Protein AF-A0A7X6VAF1-F1 (afdb_monomer_lite)

Sequence (84 aa):
MMKKLISVILSTLICMALFAGTAFAEIDVNNDVDEMATALNRLNILQGGSGGDYMLDSQLERSQAITLIIRMLGKERFVQQNAD

Secondary structure (DSSP, 8-state):
-HHHHHHHHHHHHHHHHHHHTTTT----HHHHHHHHHHHHHHTTSS---TTS---TTSPPPHHHHHHHHHHHT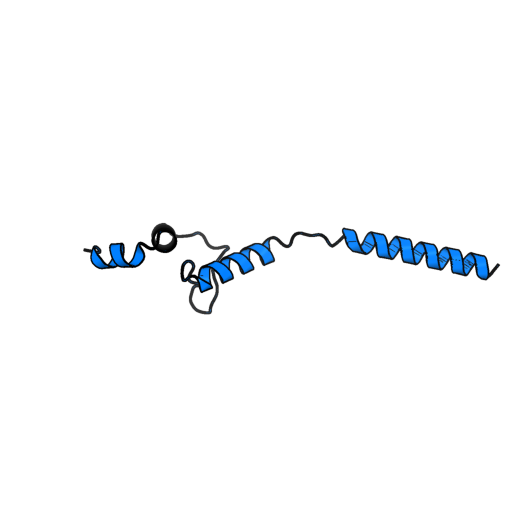T-HHHHHHT--

Foldseek 3Di:
DVVVVVVVVVVVVVVVVVVVVPVPPDPPVVVVVVVVLVVCVVLVLQDCDPPRHSPPVDDADPVRVVSSVCSVVVNNVVCVVVVD

Structure (mmCIF, N/CA/C/O backbone):
data_AF-A0A7X6VAF1-F1
#
_entry.id   AF-A0A7X6VAF1-F1
#
loop_
_atom_site.group_PDB
_atom_site.id
_atom_site.type_symbol
_atom_site.label_atom_id
_atom_site.label_alt_id
_atom_site.label_comp_id
_atom_site.label_asym_id
_atom_site.label_entity_id
_atom_site.label_seq_id
_atom_site.pdbx_PDB_ins_code
_atom_site.Cartn_x
_atom_site.Cartn_y
_atom_site.Cartn_z
_atom_site.occupancy
_atom_site.B_iso_or_equiv
_atom_site.auth_seq_id
_atom_site.auth_comp_id
_atom_site.auth_asym_id
_atom_site.auth_atom_id
_atom_site.pdbx_PDB_model_num
ATOM 1 N N . MET A 1 1 ? 15.317 11.280 -58.610 1.00 59.97 1 MET A N 1
ATOM 2 C CA . MET A 1 1 ? 14.986 10.040 -57.866 1.00 59.97 1 MET A CA 1
ATOM 3 C C . MET A 1 1 ? 15.190 10.176 -56.355 1.00 59.97 1 MET A C 1
ATOM 5 O O . MET A 1 1 ? 14.278 9.829 -55.620 1.00 59.97 1 MET A O 1
ATOM 9 N N . MET A 1 2 ? 16.296 10.771 -55.882 1.00 68.56 2 MET A N 1
ATOM 10 C CA . MET A 1 2 ? 16.595 10.927 -54.442 1.00 68.56 2 MET A CA 1
ATOM 11 C C . MET A 1 2 ? 15.513 11.652 -53.616 1.00 68.56 2 MET A C 1
ATOM 13 O O . MET A 1 2 ? 15.184 11.205 -52.527 1.00 68.56 2 MET A O 1
ATOM 17 N N . LYS A 1 3 ? 14.870 12.700 -54.153 1.00 75.12 3 LYS A N 1
ATOM 18 C CA . LYS A 1 3 ? 13.777 13.417 -53.459 1.00 75.12 3 LYS A CA 1
ATOM 19 C C . LYS A 1 3 ? 12.547 12.534 -53.179 1.00 75.12 3 LYS A C 1
ATOM 21 O O . LYS A 1 3 ? 11.896 12.698 -52.156 1.00 75.12 3 LYS A O 1
ATOM 26 N N . LYS A 1 4 ? 12.255 11.575 -54.071 1.00 81.31 4 LYS A N 1
ATOM 27 C CA . LYS A 1 4 ? 11.153 10.613 -53.896 1.00 81.31 4 LYS A CA 1
ATOM 28 C C . LYS A 1 4 ? 11.506 9.557 -52.843 1.00 81.31 4 LYS A C 1
ATOM 30 O O . LYS A 1 4 ? 10.659 9.226 -52.029 1.00 81.31 4 LYS A O 1
ATOM 35 N N . LEU A 1 5 ? 12.762 9.101 -52.814 1.00 85.06 5 LEU A N 1
ATOM 36 C CA . LEU A 1 5 ? 13.265 8.178 -51.788 1.00 85.06 5 LEU A CA 1
ATOM 37 C C . LEU A 1 5 ? 13.233 8.803 -50.388 1.00 85.06 5 LEU A C 1
ATOM 39 O O . LEU A 1 5 ? 12.730 8.180 -49.462 1.00 85.06 5 LEU A O 1
ATOM 43 N N . ILE A 1 6 ? 13.679 10.055 -50.251 1.00 89.00 6 ILE A N 1
ATOM 44 C CA . ILE A 1 6 ? 13.631 10.791 -48.976 1.00 89.00 6 ILE A CA 1
ATOM 45 C C . ILE A 1 6 ? 12.186 10.937 -48.481 1.00 89.00 6 ILE A C 1
ATOM 47 O O . ILE A 1 6 ? 11.915 10.713 -47.306 1.00 89.00 6 ILE A O 1
ATOM 51 N N . SER A 1 7 ? 11.245 11.249 -49.379 1.00 87.31 7 SER A N 1
ATOM 52 C CA . SER A 1 7 ? 9.826 11.366 -49.023 1.00 87.31 7 SER A CA 1
ATOM 53 C C . SER A 1 7 ? 9.214 10.041 -48.562 1.00 87.31 7 SER A C 1
ATOM 55 O O . SER A 1 7 ? 8.391 10.046 -47.651 1.00 87.31 7 SER A O 1
ATOM 57 N N . VAL A 1 8 ? 9.601 8.916 -49.172 1.00 91.69 8 VAL A N 1
ATOM 58 C CA . VAL A 1 8 ? 9.113 7.586 -48.771 1.00 91.69 8 VAL A CA 1
ATOM 59 C C . VAL A 1 8 ? 9.666 7.210 -47.399 1.00 91.69 8 VAL A C 1
ATOM 61 O O . VAL A 1 8 ? 8.895 6.830 -46.528 1.00 91.69 8 VAL A O 1
ATOM 64 N N . ILE A 1 9 ? 10.968 7.410 -47.169 1.00 92.62 9 ILE A N 1
ATOM 65 C CA . ILE A 1 9 ? 11.613 7.127 -45.878 1.00 92.62 9 ILE A CA 1
ATOM 66 C C . ILE A 1 9 ? 10.979 7.960 -44.757 1.00 92.62 9 ILE A C 1
ATOM 68 O O . ILE A 1 9 ? 10.666 7.428 -43.693 1.00 92.62 9 ILE A O 1
ATOM 72 N N . LEU A 1 10 ? 10.736 9.250 -45.009 1.00 90.56 10 LEU A N 1
ATOM 73 C CA . LEU A 1 10 ? 10.105 10.136 -44.036 1.00 90.56 10 LEU A CA 1
ATOM 74 C C . LEU A 1 10 ? 8.668 9.701 -43.719 1.00 90.56 10 LEU A C 1
ATOM 76 O O . LEU A 1 10 ? 8.283 9.663 -42.554 1.00 90.56 10 LEU A O 1
ATOM 80 N N . SER A 1 11 ? 7.892 9.315 -44.737 1.00 90.06 11 SER A N 1
ATOM 81 C CA . SER A 1 11 ? 6.530 8.809 -44.543 1.00 90.06 11 SER A CA 1
ATOM 82 C C . SER A 1 11 ? 6.515 7.521 -43.721 1.00 90.06 11 SER A C 1
ATOM 84 O O . SER A 1 11 ? 5.684 7.382 -42.828 1.00 90.06 11 SER A O 1
ATOM 86 N N . THR A 1 12 ? 7.434 6.590 -43.985 1.00 88.00 12 THR A N 1
ATOM 87 C CA . THR A 1 12 ? 7.527 5.331 -43.237 1.00 88.00 12 THR A CA 1
ATOM 88 C C . THR A 1 12 ? 7.923 5.570 -41.780 1.00 88.00 12 THR A C 1
ATOM 90 O O . THR A 1 12 ? 7.325 4.970 -40.891 1.00 88.00 12 THR A O 1
ATOM 93 N N . LEU A 1 13 ? 8.861 6.486 -41.518 1.00 90.00 13 LEU A N 1
ATOM 94 C CA . LEU A 1 13 ? 9.252 6.875 -40.158 1.00 90.00 13 LEU A CA 1
ATOM 95 C C . LEU A 1 13 ? 8.088 7.487 -39.374 1.00 90.00 13 LEU A C 1
ATOM 97 O O . LEU A 1 13 ? 7.878 7.130 -38.218 1.00 90.00 13 LEU A O 1
ATOM 101 N N . ILE A 1 14 ? 7.307 8.365 -40.007 1.00 87.12 14 ILE A N 1
ATOM 102 C CA . ILE A 1 14 ? 6.135 8.983 -39.375 1.00 87.12 14 ILE A CA 1
ATOM 103 C C . ILE A 1 14 ? 5.073 7.922 -39.065 1.00 87.12 14 ILE A C 1
ATOM 105 O O . ILE A 1 14 ? 4.562 7.882 -37.949 1.00 87.12 14 ILE A O 1
ATOM 109 N N . CYS A 1 15 ? 4.773 7.021 -40.006 1.00 82.00 15 CYS A N 1
ATOM 110 C CA . CYS A 1 15 ? 3.835 5.925 -39.759 1.00 82.00 15 CYS A CA 1
ATOM 111 C C . CYS A 1 15 ? 4.306 5.012 -38.617 1.00 82.00 15 CYS A C 1
ATOM 113 O O . CYS A 1 15 ? 3.504 4.634 -37.769 1.00 82.00 15 CYS A O 1
ATOM 115 N N . MET A 1 16 ? 5.600 4.694 -38.554 1.00 80.56 16 MET A N 1
ATOM 116 C CA . MET A 1 16 ? 6.159 3.844 -37.501 1.00 80.56 16 MET A CA 1
ATOM 117 C C . MET A 1 16 ? 6.138 4.529 -36.125 1.00 80.56 16 MET A C 1
ATOM 119 O O . MET A 1 16 ? 5.830 3.883 -35.127 1.00 80.56 16 MET A O 1
ATOM 123 N N . ALA A 1 17 ? 6.377 5.843 -36.070 1.00 78.31 17 ALA A N 1
ATOM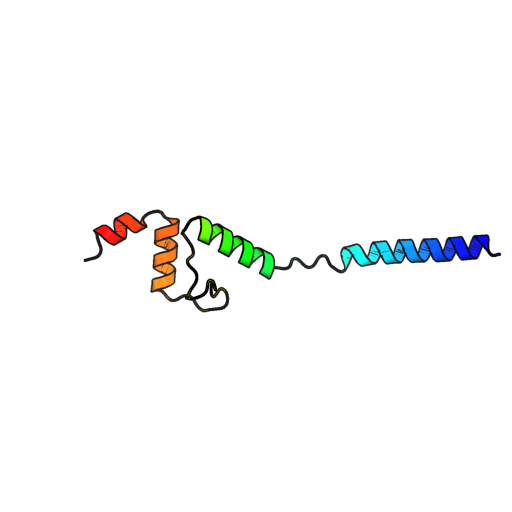 124 C CA . ALA A 1 17 ? 6.264 6.632 -34.843 1.00 78.31 17 ALA A CA 1
ATOM 125 C C . ALA A 1 17 ? 4.819 6.697 -34.313 1.00 78.31 17 ALA A C 1
ATOM 127 O O . ALA A 1 17 ? 4.604 6.618 -33.106 1.00 78.31 17 ALA A O 1
ATOM 128 N N . LEU A 1 18 ? 3.825 6.788 -35.204 1.00 74.94 18 LEU A N 1
ATOM 129 C CA . LEU A 1 18 ? 2.408 6.798 -34.820 1.00 74.94 18 LEU A CA 1
ATOM 130 C C . LEU A 1 18 ? 1.933 5.442 -34.273 1.00 74.94 18 LEU A C 1
ATOM 132 O O . LEU A 1 18 ? 1.106 5.414 -33.366 1.00 74.94 18 LEU A O 1
ATOM 136 N N . PHE A 1 19 ? 2.474 4.327 -34.774 1.00 65.25 19 PHE A N 1
ATOM 137 C CA . PHE A 1 19 ? 2.157 2.986 -34.266 1.00 65.25 19 PHE A CA 1
ATOM 138 C C . PHE A 1 19 ? 2.826 2.666 -32.921 1.00 65.25 19 PHE A C 1
ATOM 140 O O . PHE A 1 19 ? 2.270 1.907 -32.131 1.00 65.25 19 PHE A O 1
ATOM 147 N N . ALA A 1 20 ? 3.989 3.254 -32.625 1.00 62.72 20 ALA A N 1
ATOM 148 C CA . ALA A 1 20 ? 4.666 3.046 -31.344 1.00 62.72 20 ALA A CA 1
ATOM 149 C C . ALA A 1 20 ? 3.891 3.650 -30.157 1.00 62.72 20 ALA A C 1
ATOM 151 O O . ALA A 1 20 ? 3.943 3.107 -29.061 1.00 62.72 20 ALA A O 1
ATOM 152 N N . GLY A 1 21 ? 3.143 4.741 -30.362 1.00 61.09 21 GLY A N 1
ATOM 153 C CA . GLY A 1 21 ? 2.425 5.430 -29.281 1.00 61.09 21 GLY A CA 1
ATOM 154 C C . GLY A 1 21 ? 1.216 4.675 -28.714 1.00 61.09 21 GLY A C 1
ATOM 155 O O . GLY A 1 21 ? 0.863 4.887 -27.560 1.00 61.09 21 GLY A O 1
ATOM 156 N N . THR A 1 22 ? 0.583 3.790 -29.490 1.00 58.56 22 THR A N 1
ATOM 157 C CA . THR A 1 22 ? -0.615 3.046 -29.052 1.00 58.56 22 THR A CA 1
ATOM 158 C C . THR A 1 22 ? -0.309 1.627 -28.578 1.00 58.56 22 THR A C 1
ATOM 160 O O . THR A 1 22 ? -1.130 1.033 -27.887 1.00 58.56 22 THR A O 1
ATOM 163 N N . ALA A 1 23 ? 0.869 1.089 -28.906 1.00 57.94 23 ALA A N 1
ATOM 164 C CA . ALA A 1 23 ? 1.283 -0.257 -28.510 1.00 57.94 23 ALA A CA 1
ATOM 165 C C . ALA A 1 23 ? 1.699 -0.371 -27.029 1.00 57.94 23 ALA A C 1
ATOM 167 O O . ALA A 1 23 ? 1.768 -1.480 -26.513 1.00 57.94 23 ALA A O 1
ATOM 168 N N . PHE A 1 24 ? 1.949 0.757 -26.351 1.00 58.50 24 PHE A N 1
ATOM 169 C CA . 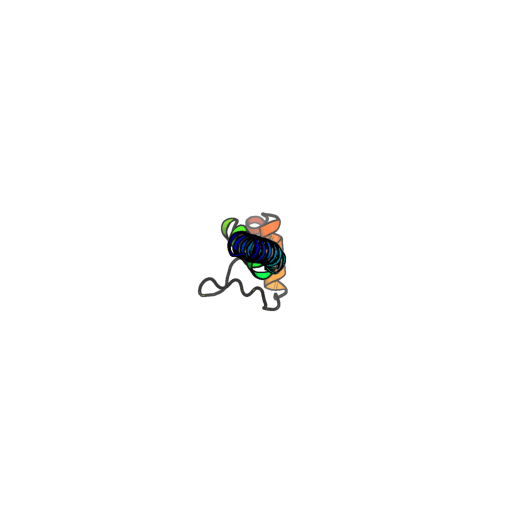PHE A 1 24 ? 2.360 0.818 -24.939 1.00 58.50 24 PHE A CA 1
ATOM 170 C C . PHE A 1 24 ? 1.327 1.494 -24.028 1.00 58.50 24 PHE A C 1
ATOM 172 O O . PHE A 1 24 ? 1.650 1.869 -22.905 1.00 58.50 24 PHE A O 1
ATOM 179 N N . ALA A 1 25 ? 0.083 1.658 -24.484 1.00 55.19 25 ALA A N 1
ATOM 180 C CA . ALA A 1 25 ? -1.021 2.051 -23.610 1.00 55.19 25 ALA A CA 1
ATOM 181 C C . ALA A 1 25 ? -1.522 0.834 -22.809 1.00 55.19 25 ALA A C 1
ATOM 183 O O . ALA A 1 25 ? -2.701 0.490 -22.845 1.00 55.19 25 ALA A O 1
ATOM 184 N N . GLU A 1 26 ? -0.610 0.138 -22.134 1.00 54.72 26 GLU A N 1
ATOM 185 C CA . GLU A 1 26 ? -0.979 -0.818 -21.102 1.00 54.72 26 GLU A CA 1
ATOM 186 C C . GLU A 1 26 ? -1.279 0.003 -19.848 1.00 54.72 26 GLU A C 1
ATOM 188 O O . GLU A 1 26 ? -0.432 0.750 -19.358 1.00 54.72 26 GLU A O 1
ATOM 193 N N . ILE A 1 27 ? -2.525 -0.064 -19.378 1.00 53.97 27 ILE A N 1
ATOM 194 C CA . ILE A 1 27 ? -2.861 0.389 -18.032 1.00 53.97 27 ILE A CA 1
ATOM 195 C C . ILE A 1 27 ? -2.085 -0.552 -17.122 1.00 53.97 27 ILE A C 1
ATOM 197 O O . ILE A 1 27 ? -2.473 -1.707 -16.962 1.00 53.97 27 ILE A O 1
ATOM 201 N N . ASP A 1 28 ? -0.956 -0.085 -16.601 1.00 61.28 28 ASP A N 1
ATOM 202 C CA . ASP A 1 28 ? -0.200 -0.817 -15.598 1.00 61.28 28 ASP A CA 1
ATOM 203 C C . ASP A 1 28 ? -1.024 -0.819 -14.309 1.00 61.28 28 ASP A C 1
ATOM 205 O O . ASP A 1 28 ? -0.929 0.081 -13.474 1.00 61.28 28 ASP A O 1
ATOM 209 N N . VAL A 1 29 ? -1.913 -1.809 -14.205 1.00 58.28 29 VAL A N 1
ATOM 210 C CA . VAL A 1 29 ? -2.835 -1.990 -13.080 1.00 58.28 29 VAL A CA 1
ATOM 211 C C . VAL A 1 29 ? -2.061 -2.075 -11.762 1.00 58.28 29 VAL A C 1
ATOM 213 O O . VAL A 1 29 ? -2.582 -1.667 -10.730 1.00 58.28 29 VAL A O 1
ATOM 216 N N . ASN A 1 30 ? -0.809 -2.541 -11.784 1.00 59.28 30 ASN A N 1
ATOM 217 C CA . ASN A 1 30 ? -0.004 -2.668 -10.573 1.00 59.28 30 ASN A CA 1
ATOM 218 C C . ASN A 1 30 ? 0.458 -1.301 -10.052 1.00 59.28 30 ASN A C 1
ATOM 220 O O . ASN A 1 30 ? 0.316 -1.038 -8.861 1.00 59.28 30 ASN A O 1
ATOM 224 N N . ASN A 1 31 ? 0.897 -0.397 -10.939 1.00 63.22 31 ASN A N 1
ATOM 225 C CA . ASN A 1 31 ? 1.247 0.973 -10.543 1.00 63.22 31 ASN A CA 1
ATOM 226 C C . ASN A 1 31 ? 0.062 1.709 -9.893 1.00 63.22 31 ASN A C 1
ATOM 228 O O . ASN A 1 31 ? 0.254 2.450 -8.931 1.00 63.22 31 ASN A O 1
ATOM 232 N N . ASP A 1 32 ? -1.159 1.482 -10.388 1.00 78.31 32 ASP A N 1
ATOM 233 C CA . ASP A 1 32 ? -2.371 2.107 -9.842 1.00 78.31 32 ASP A CA 1
ATOM 234 C C . ASP A 1 32 ? -2.692 1.582 -8.428 1.00 78.31 32 ASP A C 1
ATOM 236 O O . ASP A 1 32 ? -2.952 2.355 -7.504 1.00 78.31 32 ASP A O 1
ATOM 240 N N . VAL A 1 33 ? -2.593 0.266 -8.207 1.00 83.88 33 VAL A N 1
ATOM 241 C CA . VAL A 1 33 ? -2.862 -0.334 -6.887 1.00 83.88 33 VAL A CA 1
ATOM 242 C C . VAL A 1 33 ? -1.801 0.071 -5.852 1.00 83.88 33 VAL A C 1
ATOM 244 O O . VAL A 1 33 ? -2.156 0.386 -4.711 1.00 83.88 33 VAL A O 1
ATOM 247 N N . ASP A 1 34 ? -0.524 0.141 -6.232 1.00 84.69 34 ASP A N 1
ATOM 248 C CA . ASP A 1 34 ? 0.562 0.599 -5.352 1.00 84.69 34 ASP A CA 1
ATOM 249 C C . ASP A 1 34 ? 0.416 2.081 -4.961 1.00 84.69 34 ASP A C 1
ATOM 251 O O . ASP A 1 34 ? 0.663 2.476 -3.808 1.00 84.69 34 ASP A O 1
ATOM 255 N N . GLU A 1 35 ? -0.033 2.919 -5.898 1.00 86.19 35 GLU A N 1
ATOM 256 C CA . GLU A 1 35 ? -0.316 4.330 -5.639 1.00 86.19 35 GLU A CA 1
ATOM 257 C C . GLU A 1 35 ? -1.497 4.486 -4.668 1.00 86.19 35 GLU A C 1
ATOM 259 O O . GLU A 1 35 ? -1.410 5.248 -3.695 1.00 86.19 35 GLU A O 1
ATOM 264 N N . MET A 1 36 ? -2.565 3.699 -4.848 1.00 87.38 36 MET A N 1
ATOM 265 C CA . MET A 1 36 ? -3.692 3.656 -3.912 1.00 87.38 36 MET A CA 1
ATOM 266 C C . MET A 1 36 ? -3.265 3.183 -2.518 1.00 87.38 36 MET A C 1
ATOM 268 O O . MET A 1 36 ? -3.638 3.803 -1.517 1.00 87.38 36 MET A O 1
ATOM 272 N N . ALA A 1 37 ? -2.452 2.128 -2.426 1.00 89.06 37 ALA A N 1
ATOM 273 C CA . ALA A 1 37 ? -1.926 1.625 -1.159 1.00 89.06 37 ALA A CA 1
ATOM 274 C C . ALA A 1 37 ? -1.107 2.701 -0.427 1.00 89.06 37 ALA A C 1
ATOM 276 O O . ALA A 1 37 ? -1.299 2.945 0.769 1.00 89.06 37 ALA A O 1
ATOM 277 N N . THR A 1 38 ? -0.274 3.428 -1.171 1.00 87.56 38 THR A N 1
ATOM 278 C CA . THR A 1 38 ? 0.505 4.556 -0.654 1.00 87.56 38 THR A CA 1
ATOM 279 C C . THR A 1 38 ? -0.390 5.701 -0.174 1.00 87.56 38 THR A C 1
ATOM 281 O O . THR A 1 38 ? -0.149 6.276 0.892 1.00 87.56 38 THR A O 1
ATOM 284 N N . ALA A 1 39 ? -1.449 6.035 -0.913 1.00 89.25 39 ALA A N 1
ATOM 285 C CA . ALA A 1 39 ? -2.410 7.057 -0.507 1.00 89.25 39 ALA A CA 1
ATOM 286 C C . ALA A 1 39 ? -3.140 6.670 0.792 1.00 89.25 39 ALA A C 1
ATOM 288 O O . ALA A 1 39 ? -3.237 7.480 1.718 1.00 89.25 39 ALA A O 1
ATOM 289 N N . LEU A 1 40 ? -3.588 5.417 0.907 1.00 90.56 40 LEU A N 1
ATOM 290 C CA . LEU A 1 40 ? -4.228 4.896 2.117 1.00 90.56 40 LEU A CA 1
ATOM 291 C C . LEU A 1 40 ? -3.267 4.845 3.309 1.00 90.56 40 LEU A C 1
ATOM 293 O O . LEU A 1 40 ? -3.690 5.087 4.444 1.00 90.56 40 LEU A O 1
ATOM 297 N N . ASN A 1 41 ? -1.982 4.580 3.073 1.00 90.06 41 ASN A N 1
ATOM 298 C CA . ASN A 1 41 ? -0.965 4.623 4.115 1.00 90.06 41 ASN A CA 1
ATOM 299 C C . ASN A 1 41 ? -0.751 6.034 4.667 1.00 90.06 41 ASN A C 1
ATOM 301 O O . ASN A 1 41 ? -0.720 6.218 5.884 1.00 90.06 41 ASN A O 1
ATOM 305 N N . ARG A 1 42 ? -0.722 7.052 3.798 1.00 87.88 42 ARG A N 1
ATOM 306 C CA . ARG A 1 42 ? -0.652 8.465 4.220 1.00 87.88 42 ARG A CA 1
ATOM 307 C C . ARG A 1 42 ? -1.830 8.875 5.106 1.00 87.88 42 ARG A C 1
ATOM 309 O O . ARG A 1 42 ? -1.676 9.723 5.981 1.00 87.88 42 ARG A O 1
ATOM 316 N N . LEU A 1 43 ? -2.994 8.259 4.903 1.00 89.19 43 LEU A N 1
ATOM 317 C CA . LEU A 1 43 ? -4.195 8.458 5.718 1.00 89.19 43 LEU A CA 1
ATOM 318 C C . LEU A 1 43 ? -4.225 7.589 6.989 1.00 89.19 43 LEU A C 1
ATOM 320 O O . LEU A 1 43 ? -5.204 7.636 7.728 1.00 89.19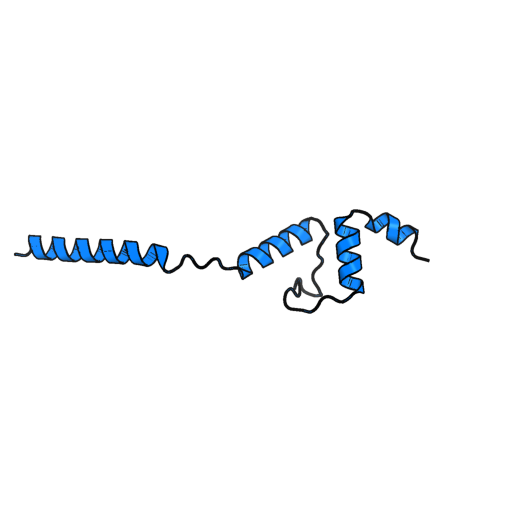 43 LEU A O 1
ATOM 324 N N . ASN A 1 44 ? -3.171 6.813 7.262 1.00 88.00 44 ASN A N 1
ATOM 325 C CA . ASN A 1 44 ? -3.091 5.819 8.339 1.00 88.00 44 ASN A CA 1
ATOM 326 C C . ASN A 1 44 ? -4.172 4.721 8.272 1.00 88.00 44 ASN A C 1
ATOM 328 O O . ASN A 1 44 ? -4.442 4.056 9.271 1.00 88.00 44 ASN A O 1
ATOM 332 N N . ILE A 1 45 ? -4.776 4.501 7.102 1.00 90.00 45 ILE A N 1
ATOM 333 C CA . ILE A 1 45 ? -5.814 3.483 6.896 1.00 90.00 45 ILE A CA 1
ATOM 334 C C . ILE A 1 45 ? -5.168 2.120 6.646 1.00 90.00 45 ILE A C 1
ATOM 336 O O . ILE A 1 45 ? -5.445 1.155 7.363 1.00 90.00 45 ILE A O 1
ATOM 340 N N . LEU A 1 46 ? -4.270 2.058 5.661 1.00 90.00 46 LEU A N 1
ATOM 341 C CA . LEU A 1 46 ? -3.506 0.861 5.327 1.00 90.00 46 LEU A CA 1
ATOM 342 C C . LEU A 1 46 ? -2.127 0.933 5.984 1.00 90.00 46 LEU A C 1
ATOM 344 O O . LEU A 1 46 ? -1.415 1.927 5.857 1.00 90.00 46 LEU A O 1
ATOM 348 N N . GLN A 1 47 ? -1.730 -0.118 6.689 1.00 83.00 47 GLN A N 1
ATOM 349 C CA . GLN A 1 47 ? -0.394 -0.218 7.273 1.00 83.00 47 GLN A CA 1
ATOM 350 C C . GLN A 1 47 ? 0.314 -1.401 6.631 1.00 83.00 47 GLN A C 1
ATOM 352 O O . GLN A 1 47 ? -0.251 -2.491 6.584 1.00 83.00 47 GLN A O 1
ATOM 357 N N . GLY A 1 48 ? 1.517 -1.159 6.113 1.00 77.69 48 GLY A N 1
ATOM 358 C CA . GLY A 1 48 ? 2.368 -2.226 5.603 1.00 77.69 48 GLY A CA 1
ATOM 359 C C . GLY A 1 48 ? 2.938 -3.083 6.731 1.00 77.69 48 GLY A C 1
ATOM 360 O O . GLY A 1 48 ? 2.970 -2.675 7.896 1.00 77.69 48 GLY A O 1
ATOM 361 N N . GLY A 1 49 ? 3.392 -4.277 6.368 1.00 71.88 49 GLY A N 1
ATOM 362 C CA . GLY A 1 49 ? 4.173 -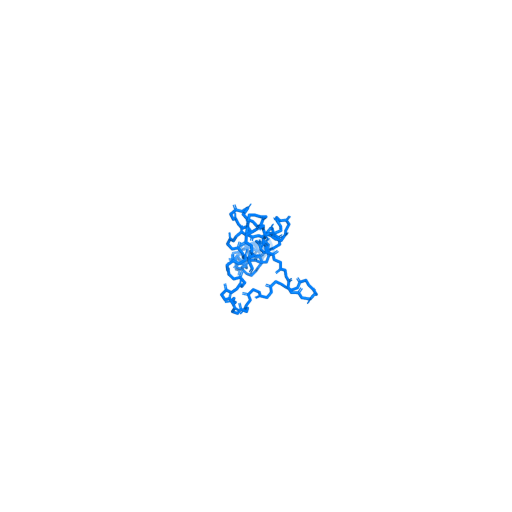5.150 7.227 1.00 71.88 49 GLY A CA 1
ATOM 363 C C . GLY A 1 49 ? 5.584 -4.612 7.487 1.00 71.88 49 GLY A C 1
ATOM 364 O O . GLY A 1 49 ? 5.970 -3.505 7.095 1.00 71.88 49 GLY A O 1
ATOM 365 N N . SER A 1 50 ? 6.383 -5.423 8.176 1.00 63.25 50 SER A N 1
ATOM 366 C CA . SER A 1 50 ? 7.782 -5.114 8.477 1.00 63.25 50 SER A CA 1
ATOM 367 C C . SER A 1 50 ? 8.570 -4.829 7.194 1.00 63.25 50 SER A C 1
ATOM 369 O O . SER A 1 50 ? 8.704 -5.704 6.347 1.00 63.25 50 SER A O 1
ATOM 371 N N . GLY A 1 51 ? 9.120 -3.619 7.067 1.00 69.06 51 GLY A N 1
ATOM 372 C CA . GLY A 1 51 ? 9.942 -3.225 5.914 1.00 69.06 51 GLY A CA 1
ATOM 373 C C . GLY A 1 51 ? 9.239 -2.369 4.857 1.00 69.06 51 GLY A C 1
ATOM 374 O O . GLY A 1 51 ? 9.877 -2.026 3.869 1.00 69.06 51 GLY A O 1
ATOM 375 N N . GLY A 1 52 ? 7.977 -1.974 5.070 1.00 73.56 52 GLY A N 1
ATOM 376 C CA . GLY A 1 52 ? 7.255 -1.079 4.153 1.00 73.56 52 GLY A CA 1
ATOM 377 C C . GLY A 1 52 ? 6.533 -1.788 3.003 1.00 73.56 52 GLY A C 1
ATOM 378 O O . GLY A 1 52 ? 6.019 -1.119 2.115 1.00 73.56 52 GLY A O 1
ATOM 379 N N . ASP A 1 53 ? 6.473 -3.118 3.036 1.00 84.75 53 ASP A N 1
ATOM 380 C CA . ASP A 1 53 ? 5.679 -3.932 2.115 1.00 84.75 53 ASP A CA 1
ATOM 381 C C . ASP A 1 53 ? 4.194 -3.908 2.516 1.00 84.75 53 ASP A C 1
ATOM 383 O O . ASP A 1 53 ? 3.851 -4.205 3.662 1.00 84.75 53 ASP A O 1
ATOM 387 N N . TYR A 1 54 ? 3.301 -3.555 1.589 1.00 86.06 54 TYR A N 1
ATOM 388 C CA . TYR A 1 54 ? 1.852 -3.550 1.818 1.00 86.06 54 TYR A CA 1
ATOM 389 C C . TYR A 1 54 ? 1.205 -4.933 1.680 1.00 86.06 54 TYR A C 1
ATOM 391 O O . TYR A 1 54 ? 0.034 -5.076 2.027 1.00 86.06 54 TYR A O 1
ATOM 399 N N . MET A 1 55 ? 1.953 -5.940 1.212 1.00 86.69 55 MET A N 1
ATOM 400 C CA . MET A 1 55 ? 1.508 -7.326 1.057 1.00 86.69 55 MET A CA 1
ATOM 401 C C . MET A 1 55 ? 0.216 -7.449 0.228 1.00 86.69 55 MET A C 1
ATOM 403 O O . MET A 1 55 ? -0.671 -8.229 0.569 1.00 86.69 55 MET A O 1
ATOM 407 N N . LEU A 1 56 ? 0.097 -6.673 -0.855 1.00 86.38 56 LEU A N 1
ATOM 408 C CA . LEU A 1 56 ? -1.136 -6.542 -1.649 1.00 86.38 56 LEU A CA 1
ATOM 409 C C . LEU A 1 56 ? -1.588 -7.856 -2.303 1.00 86.38 56 LEU A C 1
ATOM 411 O O . LEU A 1 56 ? -2.784 -8.072 -2.480 1.00 86.38 56 LEU A O 1
ATOM 415 N N . ASP A 1 57 ? -0.643 -8.753 -2.585 1.00 86.88 57 ASP A N 1
ATOM 416 C CA . ASP A 1 57 ? -0.914 -10.090 -3.126 1.00 86.88 57 ASP A CA 1
ATOM 417 C C . ASP A 1 57 ? -1.280 -11.124 -2.049 1.00 86.88 57 ASP A C 1
ATOM 419 O O . ASP A 1 57 ? -1.670 -12.254 -2.355 1.00 86.88 57 ASP A O 1
ATOM 423 N N . SER A 1 58 ? -1.127 -10.777 -0.768 1.00 86.31 58 SER A N 1
ATOM 424 C CA . SER A 1 58 ? -1.396 -11.694 0.338 1.00 86.31 58 SER A CA 1
ATOM 425 C C . SER A 1 58 ? -2.873 -11.711 0.708 1.00 86.31 58 SER A C 1
ATOM 427 O O . SER A 1 58 ? -3.582 -10.707 0.653 1.00 86.31 58 SER A O 1
ATOM 429 N N . GLN A 1 59 ? -3.350 -12.872 1.155 1.00 87.56 59 GLN A N 1
ATOM 430 C CA . GLN A 1 59 ? -4.711 -12.985 1.654 1.00 87.56 59 GLN A CA 1
ATOM 431 C C . GLN A 1 59 ? -4.859 -12.229 2.980 1.00 87.56 59 GLN A C 1
ATOM 433 O O . GLN A 1 59 ? -4.134 -12.486 3.939 1.00 87.56 59 GLN A O 1
ATOM 438 N N . LEU A 1 60 ? -5.849 -11.340 3.039 1.00 88.00 60 LEU A N 1
ATOM 439 C CA . LEU A 1 60 ? -6.157 -10.578 4.242 1.00 88.00 60 LEU A CA 1
ATOM 440 C C . LEU A 1 60 ? -6.808 -11.478 5.305 1.00 88.00 60 LEU A C 1
ATOM 442 O O . LEU A 1 60 ? -7.843 -12.109 5.060 1.00 88.00 60 LEU A O 1
ATOM 446 N N . GLU A 1 61 ? -6.248 -11.501 6.512 1.00 90.56 61 GLU A N 1
ATOM 447 C CA . GLU A 1 61 ? -6.892 -12.152 7.650 1.00 90.56 61 GLU A CA 1
ATOM 448 C C . GLU A 1 61 ? -8.167 -11.401 8.064 1.00 90.56 61 GLU A C 1
ATOM 450 O O . GLU A 1 61 ? -8.299 -10.188 7.883 1.00 90.56 61 GLU A O 1
ATOM 455 N N . ARG A 1 62 ? -9.116 -12.097 8.706 1.00 90.31 62 ARG A N 1
ATOM 456 C CA . ARG A 1 62 ? -10.358 -11.459 9.189 1.00 90.31 62 ARG A CA 1
ATOM 457 C C . ARG A 1 62 ? -10.072 -10.323 10.181 1.00 90.31 62 ARG A C 1
ATOM 459 O O . ARG A 1 62 ? -10.748 -9.301 10.148 1.00 90.31 62 ARG A O 1
ATOM 466 N N . SER A 1 63 ? -9.069 -10.497 11.039 1.00 90.19 63 SER A N 1
ATOM 467 C CA . SER A 1 63 ? -8.563 -9.494 11.990 1.00 90.19 63 SER A CA 1
ATOM 468 C C . SER A 1 63 ? -8.056 -8.232 11.278 1.00 90.19 63 SER A C 1
ATOM 470 O O . SER A 1 63 ? -8.432 -7.112 11.634 1.00 90.19 63 SER A O 1
ATOM 472 N N . GLN A 1 64 ? -7.251 -8.412 10.232 1.00 88.31 64 GLN A N 1
ATOM 473 C CA . GLN A 1 64 ? -6.699 -7.342 9.403 1.00 88.31 64 GLN A CA 1
ATOM 474 C C . GLN A 1 64 ? -7.804 -6.611 8.628 1.00 88.31 64 GLN A C 1
ATOM 476 O O . GLN A 1 64 ? -7.840 -5.381 8.626 1.00 88.31 64 GLN A O 1
ATOM 481 N N . ALA A 1 65 ? -8.767 -7.349 8.064 1.00 89.19 65 ALA A N 1
ATOM 482 C CA . ALA A 1 65 ? -9.932 -6.785 7.381 1.00 89.19 65 ALA A CA 1
ATOM 483 C C . ALA A 1 65 ? -10.769 -5.889 8.303 1.00 89.19 65 ALA A C 1
ATOM 485 O O . ALA A 1 65 ? -11.097 -4.755 7.956 1.00 89.19 65 ALA A O 1
ATOM 486 N N . ILE A 1 66 ? -11.092 -6.379 9.503 1.00 91.25 66 ILE A N 1
ATOM 487 C CA . ILE A 1 66 ? -11.860 -5.622 10.499 1.00 91.25 66 ILE A CA 1
ATOM 488 C C . ILE A 1 66 ? -11.102 -4.355 10.910 1.00 91.25 66 ILE A C 1
ATOM 490 O O . ILE A 1 66 ? -11.694 -3.278 10.976 1.00 91.25 66 ILE A O 1
ATOM 494 N N . THR A 1 67 ? -9.789 -4.462 11.123 1.00 90.81 67 THR A N 1
ATOM 495 C CA . THR A 1 67 ? -8.932 -3.320 11.469 1.00 90.81 67 THR A CA 1
ATOM 496 C C . THR A 1 67 ? -8.947 -2.252 10.373 1.00 90.81 67 THR A C 1
ATOM 498 O O . THR A 1 67 ? -9.142 -1.071 10.667 1.00 90.81 67 THR A O 1
ATOM 501 N N . LEU A 1 68 ? -8.824 -2.661 9.107 1.00 90.69 68 LEU A N 1
ATOM 502 C CA . LEU A 1 68 ? -8.911 -1.767 7.951 1.00 90.69 68 LEU A CA 1
ATOM 503 C C . LEU A 1 68 ? -10.265 -1.042 7.904 1.00 90.69 68 LEU A C 1
ATOM 505 O O . LEU A 1 68 ? -10.308 0.179 7.762 1.00 90.69 68 LEU A O 1
ATOM 509 N N . ILE A 1 69 ? -11.371 -1.769 8.092 1.00 91.75 69 ILE A N 1
ATOM 510 C CA . ILE A 1 69 ? -12.726 -1.194 8.100 1.00 91.75 69 ILE A CA 1
ATOM 511 C C . ILE A 1 69 ? -12.890 -0.172 9.230 1.00 91.75 69 ILE A C 1
ATOM 513 O O . ILE A 1 69 ? -13.410 0.920 9.005 1.00 91.75 69 ILE A O 1
ATOM 517 N N . ILE A 1 70 ? -12.424 -0.480 10.440 1.00 92.56 70 ILE A N 1
ATOM 518 C CA . ILE A 1 70 ? -12.515 0.434 11.587 1.00 92.56 70 ILE A CA 1
ATOM 519 C C . ILE A 1 70 ? -11.747 1.738 11.325 1.00 92.56 70 ILE A C 1
ATOM 521 O O . ILE A 1 70 ? -12.242 2.819 11.670 1.00 92.56 70 ILE A O 1
ATOM 525 N N . ARG A 1 71 ? -10.570 1.649 10.695 1.00 92.25 71 ARG A N 1
ATOM 526 C CA . ARG A 1 71 ? -9.766 2.814 10.299 1.00 92.25 71 ARG A CA 1
ATOM 527 C C . ARG A 1 71 ? -10.443 3.633 9.208 1.00 92.25 71 ARG A C 1
ATOM 529 O O . ARG A 1 71 ? -10.532 4.848 9.352 1.00 92.25 71 ARG A O 1
ATOM 536 N N . MET A 1 72 ? -11.014 2.984 8.190 1.00 90.75 72 MET A N 1
ATOM 537 C CA . MET A 1 72 ? -11.821 3.663 7.164 1.00 90.75 72 MET A CA 1
ATOM 538 C C . MET A 1 72 ? -13.021 4.409 7.763 1.00 90.75 72 MET A C 1
ATOM 540 O O . MET A 1 72 ? -13.365 5.496 7.309 1.00 90.75 72 MET A O 1
ATOM 544 N N . LEU A 1 73 ? -13.640 3.860 8.812 1.00 92.56 73 LEU A N 1
ATOM 545 C CA . LEU A 1 73 ? -14.752 4.496 9.524 1.00 92.56 73 LEU A CA 1
ATOM 546 C C . LEU A 1 73 ? -14.312 5.589 10.515 1.00 92.56 73 LEU A C 1
ATOM 548 O O . LEU A 1 73 ? -15.170 6.226 11.130 1.00 92.56 73 LEU A O 1
ATOM 552 N N . GLY A 1 74 ? -13.007 5.780 10.737 1.00 90.81 74 GLY A N 1
ATOM 553 C CA . GLY A 1 74 ? -12.477 6.708 11.741 1.00 90.81 74 GLY A CA 1
ATOM 554 C C . GLY A 1 74 ? -12.835 6.332 13.186 1.00 90.81 74 GLY A C 1
ATOM 555 O O . GLY A 1 74 ? -12.781 7.175 14.081 1.00 90.81 74 GLY A O 1
ATOM 556 N N . LYS A 1 75 ? -13.226 5.073 13.437 1.00 92.06 75 LYS A N 1
ATOM 557 C CA . LYS A 1 75 ? -13.699 4.583 14.747 1.00 92.06 75 LYS A CA 1
ATOM 558 C C . LYS A 1 75 ? -12.622 3.864 15.557 1.00 92.06 75 LYS A C 1
ATOM 560 O O . LYS A 1 75 ? -12.934 3.259 16.577 1.00 92.06 75 LYS A O 1
ATOM 565 N N . GLU A 1 76 ? -11.362 3.954 15.150 1.00 87.81 76 GLU A N 1
ATOM 566 C CA . GLU A 1 76 ? -10.249 3.253 15.801 1.00 87.81 76 GLU A CA 1
ATOM 567 C C . GLU A 1 76 ? -10.162 3.556 17.303 1.00 87.81 76 GLU A C 1
ATOM 569 O O . GLU A 1 76 ? -10.120 2.636 18.115 1.00 87.81 76 GLU A O 1
ATOM 574 N N . ARG A 1 77 ? -10.286 4.831 17.697 1.00 86.88 77 ARG A N 1
ATOM 575 C CA . ARG A 1 77 ? -10.308 5.225 19.119 1.00 86.88 77 ARG A CA 1
ATOM 576 C C . ARG A 1 77 ? -11.495 4.654 19.888 1.00 86.88 77 ARG A C 1
ATOM 578 O O . ARG A 1 77 ? -11.343 4.281 21.042 1.00 86.88 77 ARG A O 1
ATOM 585 N N . PHE A 1 78 ? -12.669 4.600 19.260 1.00 90.38 78 PHE A N 1
ATOM 586 C CA . PHE A 1 78 ? -13.870 4.055 19.890 1.00 90.38 78 PHE A CA 1
ATOM 587 C C . PHE A 1 78 ? -13.685 2.568 20.192 1.00 90.38 78 PHE A C 1
ATOM 589 O O . PHE A 1 78 ? -13.971 2.135 21.301 1.00 90.38 78 PHE A O 1
ATOM 596 N N . VAL A 1 79 ? -13.153 1.802 19.238 1.00 89.12 79 VAL A N 1
ATOM 597 C CA . VAL A 1 79 ? -12.907 0.371 19.442 1.00 89.12 79 VAL A CA 1
ATOM 598 C C . VAL A 1 79 ? -11.827 0.147 20.499 1.00 89.12 79 VAL A C 1
ATOM 600 O O . VAL A 1 79 ? -12.033 -0.668 21.383 1.00 89.12 79 VAL A O 1
ATOM 603 N N . GLN A 1 80 ? -10.731 0.913 20.484 1.00 87.25 80 GLN A N 1
ATOM 604 C CA . GLN A 1 80 ? -9.671 0.797 21.500 1.00 87.25 80 GLN A CA 1
ATOM 605 C C . GLN A 1 80 ? -10.159 1.096 22.926 1.00 87.25 80 GLN A C 1
ATOM 607 O O . GLN A 1 80 ? -9.682 0.486 23.873 1.00 87.25 80 GLN A O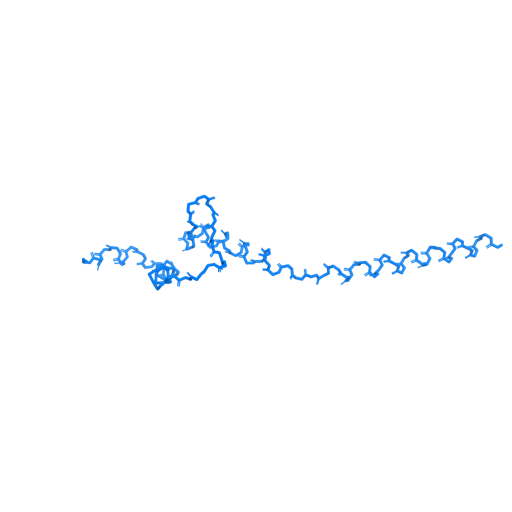 1
ATOM 612 N N . GLN A 1 81 ? -11.103 2.027 23.089 1.00 89.69 81 GLN A N 1
ATOM 613 C CA . GLN A 1 81 ? -11.668 2.384 24.398 1.00 89.69 81 GLN A CA 1
ATOM 614 C C . GLN A 1 81 ? -12.707 1.383 24.918 1.00 89.69 81 GLN A C 1
ATOM 616 O O . GLN A 1 81 ? -13.047 1.436 26.094 1.00 89.69 81 GLN A O 1
ATOM 621 N N . ASN A 1 82 ? -13.227 0.514 24.050 1.00 89.50 82 ASN A N 1
ATOM 622 C CA . ASN A 1 82 ? -14.235 -0.500 24.377 1.00 89.50 82 ASN A CA 1
ATOM 623 C C . ASN A 1 82 ? -13.711 -1.918 24.084 1.00 89.50 82 ASN A C 1
ATOM 625 O O . ASN A 1 82 ? -14.495 -2.844 23.884 1.00 89.50 82 ASN A O 1
ATOM 629 N N . ALA A 1 83 ? -12.390 -2.066 23.971 1.00 77.38 83 ALA A N 1
ATOM 630 C CA . ALA A 1 83 ? -11.742 -3.360 23.880 1.00 77.38 83 ALA A CA 1
ATOM 631 C C . ALA A 1 83 ? -11.625 -3.902 25.309 1.00 77.38 83 ALA A C 1
ATOM 633 O O . ALA A 1 83 ? -10.740 -3.475 26.050 1.00 77.38 83 ALA A O 1
ATOM 634 N N . ASP A 1 84 ? -12.575 -4.757 25.684 1.00 58.94 84 ASP A N 1
ATOM 635 C CA . ASP A 1 84 ? -12.568 -5.518 26.941 1.00 58.94 84 ASP A CA 1
ATOM 636 C C . ASP A 1 84 ? -11.449 -6.573 26.967 1.00 58.94 84 ASP A C 1
ATOM 638 O O . ASP A 1 84 ? -11.261 -7.276 25.942 1.00 58.94 84 ASP A O 1
#

Radius of gyration: 25.5 Å; chains: 1; bounding box: 31×26×85 Å

pLDDT: mean 81.27, std 11.82, range [53.97, 92.62]